Protein AF-A0A1M3BUK8-F1 (afdb_monomer_lite)

pLDDT: mean 80.02, std 14.9, range [45.84, 95.56]

Foldseek 3Di:
DQQFDPEAALVRHTDGQQFKKFFACVVPDPDDDHTAIWGWHDDPPFIFTHRPPPPVCVVPGHTDDRVRRSRIDGPDHDDDD

Secondary structure (DSSP, 8-state):
---EEEEE-TTSPEEETT-EEEE--TTT-SS----EEEEEEEETTEEEEE-TT-TT-TT-PEEP-HHHHTTEEEEE-----

Structure (mmCIF, N/CA/C/O backbone):
data_AF-A0A1M3BUK8-F1
#
_entry.id   AF-A0A1M3BUK8-F1
#
loop_
_atom_site.group_PDB
_atom_site.i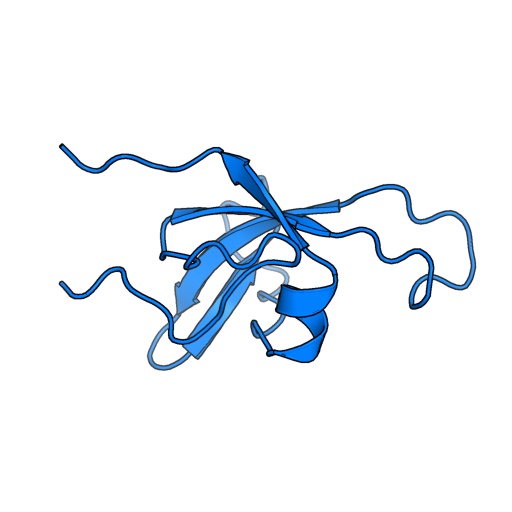d
_atom_site.type_symbol
_atom_site.label_atom_id
_atom_site.label_alt_id
_atom_site.label_comp_id
_atom_site.label_asym_id
_atom_site.label_entity_id
_atom_site.label_seq_id
_atom_site.pdbx_PDB_ins_code
_atom_site.Cartn_x
_atom_site.Cartn_y
_atom_site.Cartn_z
_atom_site.occupancy
_atom_site.B_iso_or_equiv
_atom_site.auth_seq_id
_atom_site.auth_comp_id
_atom_site.auth_asym_id
_atom_site.auth_atom_id
_atom_site.pdbx_PDB_model_num
ATOM 1 N N . MET A 1 1 ? -19.143 2.894 3.868 1.00 54.06 1 MET A N 1
ATOM 2 C CA . MET A 1 1 ? -18.045 1.99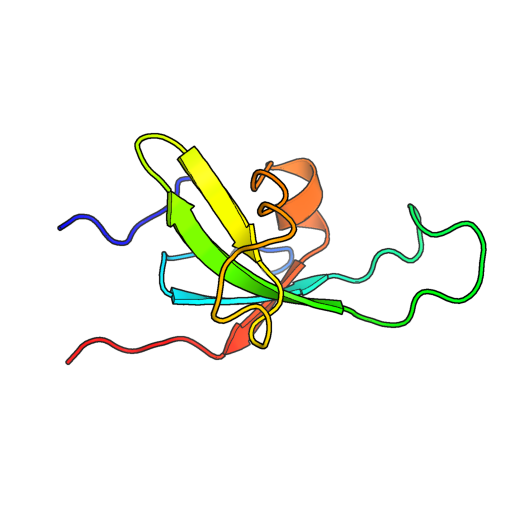5 4.298 1.00 54.06 1 MET A CA 1
ATOM 3 C C . MET A 1 1 ? -16.831 2.847 4.624 1.00 54.06 1 MET A C 1
ATOM 5 O O . MET A 1 1 ? -16.582 3.804 3.905 1.00 54.06 1 MET A O 1
ATOM 9 N N . GLN A 1 2 ? -16.114 2.557 5.711 1.00 59.47 2 GLN A N 1
ATOM 10 C CA . GLN A 1 2 ? -14.910 3.308 6.077 1.00 59.47 2 GLN A CA 1
ATOM 11 C C . GLN A 1 2 ? -13.761 2.853 5.164 1.00 59.47 2 GLN A C 1
ATOM 13 O O . GLN A 1 2 ? -13.183 1.786 5.372 1.00 59.47 2 GLN A O 1
ATOM 18 N N . ASN A 1 3 ? -13.466 3.633 4.123 1.00 79.44 3 ASN A N 1
ATOM 19 C CA . ASN A 1 3 ? -12.376 3.356 3.177 1.00 79.44 3 ASN A CA 1
ATOM 20 C C . ASN A 1 3 ? -11.011 3.796 3.730 1.00 79.44 3 ASN A C 1
ATOM 22 O O . ASN A 1 3 ? -10.036 3.877 2.993 1.00 79.44 3 ASN A O 1
ATOM 26 N N . THR A 1 4 ? -10.929 4.102 5.023 1.00 83.81 4 THR A N 1
ATOM 27 C CA . THR A 1 4 ? -9.705 4.550 5.683 1.00 83.81 4 THR A CA 1
ATOM 28 C C . THR A 1 4 ? -8.883 3.354 6.161 1.00 83.81 4 THR A C 1
ATOM 30 O O . THR A 1 4 ? -9.422 2.299 6.521 1.00 83.81 4 THR A O 1
ATOM 33 N N . THR A 1 5 ? -7.565 3.525 6.145 1.00 89.38 5 THR A N 1
ATOM 34 C CA . THR A 1 5 ? -6.620 2.665 6.867 1.00 89.38 5 THR A CA 1
ATOM 35 C C . THR A 1 5 ? -6.080 3.431 8.077 1.00 89.38 5 THR A C 1
ATOM 37 O O . THR A 1 5 ? -6.350 4.620 8.201 1.00 89.38 5 THR A O 1
ATOM 40 N N . ASP A 1 6 ? -5.297 2.794 8.944 1.00 92.50 6 ASP A N 1
ATOM 41 C CA . ASP A 1 6 ? -4.596 3.492 10.037 1.00 92.50 6 ASP A CA 1
ATOM 42 C C . ASP A 1 6 ? -3.158 3.890 9.644 1.00 92.50 6 ASP A C 1
ATOM 44 O O . ASP A 1 6 ? -2.382 4.374 10.463 1.00 92.50 6 ASP A O 1
ATOM 48 N N . PHE A 1 7 ? -2.781 3.674 8.378 1.00 94.31 7 PHE A N 1
ATOM 49 C CA . PHE A 1 7 ? -1.414 3.835 7.895 1.00 94.31 7 PHE A CA 1
ATOM 50 C C . PHE A 1 7 ? -1.210 5.146 7.138 1.00 94.31 7 PHE A C 1
ATOM 52 O O . PHE A 1 7 ? -2.075 5.603 6.389 1.00 94.31 7 PHE A O 1
ATOM 59 N N . HIS A 1 8 ? -0.009 5.697 7.277 1.00 95.56 8 HIS A N 1
ATOM 60 C CA . HIS A 1 8 ? 0.458 6.859 6.531 1.00 95.56 8 HIS A CA 1
ATOM 61 C C . HIS A 1 8 ? 1.646 6.461 5.656 1.00 95.56 8 HIS A C 1
ATOM 63 O O . HIS A 1 8 ? 2.469 5.643 6.065 1.00 95.56 8 HIS A O 1
ATOM 69 N N . ASP A 1 9 ? 1.724 7.017 4.449 1.00 94.00 9 ASP A N 1
ATOM 70 C CA . ASP A 1 9 ? 2.854 6.788 3.551 1.00 94.00 9 ASP A CA 1
ATOM 71 C C . ASP A 1 9 ? 4.122 7.523 4.029 1.00 94.00 9 ASP A C 1
ATOM 73 O O . ASP A 1 9 ? 4.109 8.282 5.002 1.00 94.00 9 ASP A O 1
ATOM 77 N N . LYS A 1 10 ? 5.240 7.348 3.315 1.00 93.19 10 LYS A N 1
ATOM 78 C CA . LYS A 1 10 ? 6.515 8.019 3.620 1.00 93.19 10 LYS A CA 1
ATOM 79 C C . LYS A 1 10 ? 6.411 9.552 3.644 1.00 93.19 10 LYS A C 1
ATOM 81 O O . LYS A 1 10 ? 7.239 10.223 4.258 1.00 93.19 10 LYS A O 1
ATOM 86 N N . SER A 1 11 ? 5.438 10.117 2.938 1.00 92.75 11 SER A N 1
ATOM 87 C CA . SER A 1 11 ? 5.169 11.553 2.878 1.00 92.75 11 SER A CA 1
ATOM 88 C C . SER A 1 11 ? 4.154 12.005 3.933 1.00 92.75 11 SER A C 1
ATOM 90 O O . SER A 1 11 ? 3.660 13.129 3.846 1.00 92.75 11 SER A O 1
ATOM 92 N N . ASN A 1 12 ? 3.864 11.158 4.927 1.00 94.12 12 ASN A N 1
ATOM 93 C CA . ASN A 1 12 ? 2.892 11.386 5.992 1.00 94.12 12 ASN A CA 1
ATOM 94 C C . ASN A 1 12 ? 1.462 11.624 5.472 1.00 94.12 12 ASN A C 1
ATOM 96 O O . ASN A 1 12 ? 0.661 12.309 6.108 1.00 94.12 12 ASN A O 1
ATOM 100 N N . LYS A 1 13 ? 1.123 11.082 4.296 1.00 93.38 13 LYS A N 1
ATOM 101 C CA . LYS A 1 13 ? -0.237 11.129 3.757 1.00 93.38 13 LYS A CA 1
ATOM 102 C C . LYS A 1 13 ? -1.001 9.890 4.199 1.00 93.38 13 LYS A C 1
ATOM 104 O O . LYS A 1 13 ? -0.522 8.772 4.037 1.00 93.38 13 LYS A O 1
ATOM 109 N N . GLN A 1 14 ? -2.214 10.096 4.707 1.00 94.31 14 GLN A N 1
ATOM 110 C CA . GLN A 1 14 ? -3.137 9.015 5.049 1.00 94.31 14 GLN A CA 1
ATOM 111 C C . GLN A 1 14 ? -3.388 8.120 3.825 1.00 94.31 14 GLN A C 1
ATOM 113 O O . GLN A 1 14 ? -3.772 8.624 2.764 1.00 94.31 14 GLN A O 1
ATOM 118 N N . ILE A 1 15 ? -3.186 6.811 3.994 1.00 93.56 15 ILE A N 1
ATOM 119 C CA . ILE A 1 15 ? -3.461 5.777 2.990 1.00 93.56 15 ILE A CA 1
ATOM 120 C C . ILE A 1 15 ? -4.921 5.330 3.119 1.00 93.56 15 ILE A C 1
ATOM 122 O O . ILE A 1 15 ? -5.413 5.100 4.232 1.00 93.56 15 ILE A O 1
ATOM 126 N N . TYR A 1 16 ? -5.598 5.162 1.985 1.00 93.19 16 TYR A N 1
ATOM 127 C CA . TYR A 1 16 ? -6.980 4.691 1.893 1.00 93.19 16 TYR A CA 1
ATOM 128 C C . TYR A 1 16 ? -7.075 3.378 1.111 1.00 93.19 16 TYR A C 1
ATOM 130 O O . TYR A 1 16 ? -6.208 3.028 0.313 1.00 93.19 16 TYR A O 1
ATOM 138 N N . ILE A 1 17 ? -8.159 2.637 1.336 1.00 91.44 17 ILE A N 1
ATOM 139 C CA . ILE A 1 17 ? -8.547 1.517 0.479 1.00 91.44 17 ILE A CA 1
ATOM 140 C C . ILE A 1 17 ? -8.823 2.061 -0.927 1.00 91.44 17 ILE A C 1
ATOM 142 O O . ILE A 1 17 ? -9.596 3.004 -1.077 1.00 91.44 17 ILE A O 1
ATOM 146 N N . GLY A 1 18 ? -8.208 1.447 -1.937 1.00 90.00 18 GLY A N 1
ATOM 147 C CA . GLY A 1 18 ? -8.253 1.883 -3.333 1.00 90.00 18 GLY A CA 1
ATOM 148 C C . GLY A 1 18 ? -7.007 2.647 -3.786 1.00 90.00 18 GLY A C 1
ATOM 149 O O . GLY A 1 18 ? -6.733 2.653 -4.983 1.00 90.00 18 GLY A O 1
ATOM 150 N N . ASP A 1 19 ? -6.217 3.221 -2.865 1.00 93.19 19 ASP A N 1
ATOM 151 C CA . ASP A 1 19 ? -4.966 3.906 -3.220 1.00 93.19 19 ASP A CA 1
ATOM 152 C C . ASP A 1 19 ? -3.981 2.925 -3.889 1.00 93.19 19 ASP A C 1
ATOM 154 O O . ASP A 1 19 ? -3.883 1.750 -3.514 1.00 93.19 19 ASP A O 1
ATOM 158 N N . THR A 1 20 ? -3.207 3.427 -4.852 1.00 92.31 20 THR A N 1
ATOM 159 C CA . THR A 1 20 ? -2.055 2.713 -5.413 1.00 92.31 20 THR A CA 1
ATOM 160 C C . THR A 1 20 ? -0.778 3.263 -4.798 1.00 92.31 20 THR A C 1
ATOM 162 O O . THR A 1 20 ? -0.493 4.463 -4.852 1.00 92.31 20 THR A O 1
ATOM 165 N N . LEU A 1 21 ? 0.011 2.365 -4.218 1.00 91.94 21 LEU A N 1
ATOM 166 C CA . LEU A 1 21 ? 1.275 2.667 -3.570 1.00 91.94 21 LEU A CA 1
ATOM 167 C C . LEU A 1 21 ? 2.438 2.243 -4.457 1.00 91.94 21 LEU A C 1
ATOM 169 O O . LEU A 1 21 ? 2.493 1.104 -4.915 1.00 91.94 21 LEU A O 1
ATOM 173 N N . GLN A 1 22 ? 3.424 3.118 -4.617 1.00 91.31 22 GLN A N 1
ATOM 174 C CA . GLN A 1 22 ? 4.740 2.739 -5.106 1.00 91.31 22 GLN A CA 1
ATOM 175 C C . GLN A 1 22 ? 5.643 2.406 -3.918 1.00 91.31 22 GLN A C 1
ATOM 177 O O . GLN A 1 22 ? 5.970 3.279 -3.114 1.00 91.31 22 GLN A O 1
ATOM 182 N N . ILE A 1 23 ? 6.095 1.159 -3.828 1.00 87.25 23 ILE A N 1
ATOM 183 C CA . ILE A 1 23 ? 7.005 0.693 -2.781 1.00 87.25 23 ILE A CA 1
ATOM 184 C C . ILE A 1 23 ? 8.395 0.509 -3.374 1.00 87.25 23 ILE A C 1
ATOM 186 O O . ILE A 1 23 ? 8.599 -0.216 -4.351 1.00 87.25 23 ILE A O 1
ATOM 190 N N . ARG A 1 24 ? 9.391 1.156 -2.764 1.00 76.75 24 ARG A N 1
ATOM 191 C CA . ARG A 1 24 ? 10.799 0.932 -3.109 1.00 76.75 24 ARG A CA 1
ATOM 192 C C . ARG A 1 24 ? 11.361 -0.156 -2.204 1.00 76.75 24 ARG A C 1
ATOM 194 O O . ARG A 1 24 ? 11.882 0.126 -1.128 1.00 76.75 24 ARG A O 1
ATOM 201 N N . LEU A 1 25 ? 11.314 -1.402 -2.668 1.00 68.69 25 LEU A N 1
ATOM 202 C CA . LEU A 1 25 ? 11.845 -2.567 -1.949 1.00 68.69 25 LEU A CA 1
ATOM 203 C C . LEU A 1 25 ? 13.381 -2.637 -1.917 1.00 68.69 25 LEU A C 1
ATOM 205 O O . LEU A 1 25 ? 13.925 -3.685 -1.587 1.00 68.69 25 LEU A O 1
ATOM 209 N N . GLY A 1 26 ? 14.104 -1.551 -2.205 1.00 57.16 26 GLY A N 1
ATOM 210 C CA . GLY A 1 26 ? 15.570 -1.538 -2.310 1.00 57.16 26 GLY A CA 1
ATOM 211 C C . GLY A 1 26 ? 16.328 -2.034 -1.065 1.00 57.16 26 GLY A C 1
ATOM 212 O O . GLY A 1 26 ? 17.518 -2.304 -1.158 1.00 57.16 26 GLY A O 1
ATOM 213 N N . LYS A 1 27 ? 15.656 -2.194 0.087 1.00 52.41 27 LYS A N 1
ATOM 214 C CA . LYS A 1 27 ? 16.203 -2.841 1.297 1.00 52.41 27 LYS A CA 1
ATOM 215 C C . LYS A 1 27 ? 15.724 -4.284 1.546 1.00 52.41 27 LYS A C 1
ATOM 217 O O . LYS A 1 27 ? 16.281 -4.948 2.412 1.00 52.41 27 LYS A O 1
ATOM 222 N N . PHE A 1 28 ? 14.724 -4.774 0.813 1.00 54.25 28 PHE A N 1
ATOM 223 C CA . PHE A 1 28 ? 14.143 -6.120 0.952 1.00 54.25 28 PHE A CA 1
ATOM 224 C C . PHE A 1 28 ? 14.421 -7.036 -0.250 1.00 54.25 28 PHE A C 1
ATOM 226 O O . PHE A 1 28 ? 14.467 -8.252 -0.091 1.00 54.25 28 PHE A O 1
ATOM 233 N N . ALA A 1 29 ? 14.653 -6.481 -1.442 1.00 50.50 29 ALA A N 1
ATOM 234 C CA . ALA A 1 29 ? 14.984 -7.246 -2.637 1.00 50.50 29 ALA A CA 1
ATOM 235 C C . ALA A 1 29 ? 16.510 -7.342 -2.795 1.00 50.50 29 ALA A C 1
ATOM 237 O O . ALA A 1 29 ? 17.159 -6.407 -3.257 1.00 50.50 29 ALA A O 1
ATOM 238 N N . LYS A 1 30 ? 17.104 -8.485 -2.423 1.00 49.75 30 LYS A N 1
ATOM 239 C CA . LYS A 1 30 ? 18.558 -8.726 -2.543 1.00 49.75 30 LYS A CA 1
ATOM 240 C C . LYS A 1 30 ? 19.092 -8.721 -3.984 1.00 49.75 30 LYS A C 1
ATOM 242 O O . LYS A 1 30 ? 20.306 -8.726 -4.155 1.00 49.75 30 LYS A O 1
ATOM 247 N N . LYS A 1 31 ? 18.244 -8.700 -5.016 1.00 47.41 31 LYS A N 1
ATOM 248 C CA . LYS A 1 31 ? 18.647 -8.557 -6.424 1.00 47.41 31 LYS A CA 1
ATOM 249 C C . LYS A 1 31 ? 17.531 -7.864 -7.215 1.00 47.41 31 LYS A C 1
ATOM 251 O O . LYS A 1 31 ? 16.420 -8.371 -7.253 1.00 47.41 31 LYS A O 1
ATOM 256 N N . GLY A 1 32 ? 17.822 -6.718 -7.833 1.00 45.84 32 GLY A N 1
ATOM 257 C CA . GLY A 1 32 ? 17.107 -6.225 -9.024 1.00 45.84 32 GLY A CA 1
ATOM 258 C C . GLY A 1 32 ? 15.630 -5.815 -8.914 1.00 45.84 32 GLY A C 1
ATOM 259 O O . GLY A 1 32 ? 15.014 -5.583 -9.948 1.00 45.84 32 GLY A O 1
ATOM 260 N N . GLY A 1 33 ? 15.040 -5.702 -7.722 1.00 52.50 33 GLY A N 1
ATOM 261 C CA . GLY A 1 33 ? 13.645 -5.274 -7.581 1.00 52.50 33 GLY A CA 1
ATOM 262 C C . GLY A 1 33 ? 13.496 -3.765 -7.763 1.00 52.50 33 GLY A C 1
ATOM 263 O O . GLY A 1 33 ? 13.775 -3.003 -6.835 1.00 52.50 33 GLY A O 1
ATOM 264 N N . GLY A 1 34 ? 13.067 -3.334 -8.950 1.00 64.75 34 GLY A N 1
ATOM 265 C CA . GLY A 1 34 ? 12.634 -1.960 -9.201 1.00 64.75 34 GLY A CA 1
ATOM 266 C C . GLY A 1 34 ? 11.454 -1.545 -8.307 1.00 64.75 34 GLY A C 1
ATOM 267 O O . GLY A 1 34 ? 10.949 -2.341 -7.511 1.00 64.75 34 GLY A O 1
ATOM 268 N N . PRO A 1 35 ? 11.005 -0.285 -8.391 1.00 77.19 35 PRO A N 1
ATOM 269 C CA . PRO A 1 35 ? 9.807 0.134 -7.676 1.0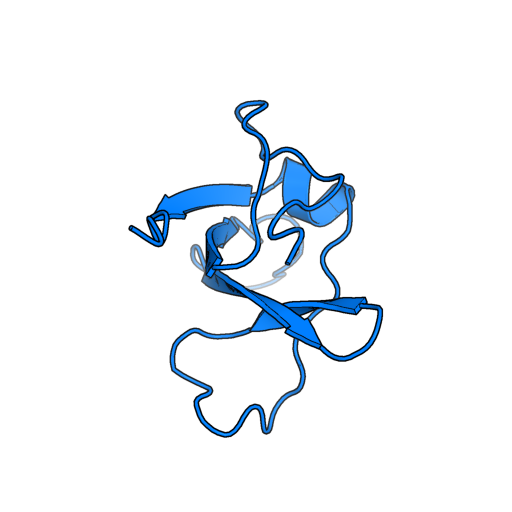0 77.19 35 PRO A CA 1
ATOM 270 C C . PRO A 1 35 ? 8.609 -0.744 -8.061 1.00 77.19 35 PRO A C 1
ATOM 272 O O . PRO A 1 35 ? 8.334 -0.922 -9.244 1.00 77.19 35 PRO A O 1
ATOM 275 N N . MET A 1 36 ? 7.897 -1.263 -7.062 1.00 83.69 36 MET A N 1
ATOM 276 C CA . MET A 1 36 ? 6.666 -2.029 -7.261 1.00 83.69 36 MET A CA 1
ATOM 277 C C . MET A 1 36 ? 5.458 -1.133 -7.039 1.00 83.69 36 MET A C 1
ATOM 279 O O . MET A 1 36 ? 5.469 -0.321 -6.116 1.00 83.69 36 MET A O 1
ATOM 283 N N . GLN A 1 37 ? 4.425 -1.296 -7.860 1.00 88.88 37 GLN A N 1
ATOM 284 C CA . GLN A 1 37 ? 3.142 -0.623 -7.685 1.00 88.88 37 GLN A CA 1
ATOM 285 C C . GLN A 1 37 ? 2.130 -1.635 -7.165 1.00 88.88 37 GLN A C 1
ATOM 287 O O . GLN A 1 37 ? 1.986 -2.705 -7.746 1.00 88.88 37 GLN A O 1
ATOM 292 N N . LEU A 1 38 ? 1.472 -1.317 -6.055 1.00 90.00 38 LEU A N 1
ATOM 293 C CA . LEU A 1 38 ? 0.533 -2.211 -5.389 1.00 90.00 38 LEU A CA 1
ATOM 294 C C . LEU A 1 38 ? -0.737 -1.455 -5.018 1.00 90.00 38 LEU A C 1
ATOM 296 O O . LEU A 1 38 ? -0.666 -0.338 -4.506 1.00 90.00 38 LEU A O 1
ATOM 300 N N . LYS A 1 39 ? -1.893 -2.078 -5.234 1.00 91.44 39 LYS A N 1
ATOM 301 C CA 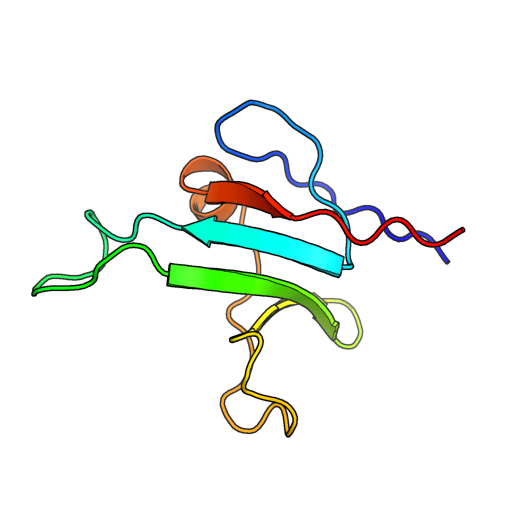. LYS A 1 39 ? -3.196 -1.526 -4.869 1.00 91.44 39 LYS A CA 1
ATOM 302 C C . LYS A 1 39 ? -3.568 -1.932 -3.447 1.00 91.44 39 LYS A C 1
ATOM 304 O O . LYS A 1 39 ? -3.444 -3.100 -3.073 1.00 91.44 39 LYS A O 1
ATOM 309 N N . VAL A 1 40 ? -4.050 -0.974 -2.659 1.00 91.50 40 VAL A N 1
ATOM 310 C CA . VAL A 1 40 ? -4.552 -1.211 -1.304 1.00 91.50 40 VAL A CA 1
ATOM 311 C C . VAL A 1 40 ? -5.977 -1.741 -1.386 1.00 91.50 40 VAL A C 1
ATOM 313 O O . VAL A 1 40 ? -6.880 -1.065 -1.877 1.00 91.50 40 VAL A O 1
ATOM 316 N N . ILE A 1 41 ? -6.207 -2.935 -0.854 1.00 89.38 41 ILE A N 1
ATOM 317 C CA . ILE A 1 41 ? -7.532 -3.552 -0.791 1.00 89.38 41 ILE A CA 1
ATOM 318 C C . ILE A 1 41 ? -7.877 -3.960 0.640 1.00 89.38 41 ILE A C 1
ATOM 320 O O . ILE A 1 41 ? -7.003 -4.238 1.464 1.00 89.38 41 ILE A O 1
ATOM 324 N N . ARG A 1 42 ? -9.177 -4.046 0.934 1.00 87.31 42 ARG A N 1
ATOM 325 C CA . ARG A 1 42 ? -9.674 -4.724 2.135 1.00 87.31 42 ARG A CA 1
ATOM 326 C C . ARG A 1 42 ? -10.067 -6.152 1.768 1.00 87.31 42 ARG A C 1
ATOM 328 O O . ARG A 1 42 ? -10.927 -6.354 0.914 1.00 87.31 42 ARG A O 1
ATOM 335 N N . TYR A 1 43 ? -9.445 -7.130 2.421 1.00 82.88 43 TYR A N 1
ATOM 336 C CA . TYR A 1 43 ? -9.766 -8.548 2.274 1.00 82.88 43 TYR A CA 1
ATOM 337 C C . TYR A 1 43 ? -10.203 -9.115 3.626 1.00 82.88 43 TYR A C 1
ATOM 339 O O . TYR A 1 43 ? -9.401 -9.288 4.548 1.00 82.88 43 TYR A O 1
ATOM 347 N N . GLY A 1 44 ? -11.510 -9.341 3.776 1.00 82.81 44 GLY A N 1
ATOM 348 C CA . GLY A 1 44 ? -12.107 -9.646 5.075 1.00 82.81 44 GLY A CA 1
ATOM 349 C C . GLY A 1 44 ? -11.825 -8.532 6.090 1.00 82.81 44 GLY A C 1
ATOM 350 O O . GLY A 1 44 ? -12.171 -7.373 5.861 1.00 82.81 44 GLY A O 1
ATOM 351 N N . LYS A 1 45 ? -11.177 -8.884 7.208 1.00 83.06 45 LYS A N 1
ATOM 352 C CA . LYS A 1 45 ? -10.784 -7.943 8.276 1.00 83.06 45 LYS A CA 1
ATOM 353 C C . LYS A 1 45 ? -9.398 -7.316 8.071 1.00 83.06 45 LYS A C 1
ATOM 355 O O . LYS A 1 45 ? -9.001 -6.470 8.864 1.00 83.06 45 LYS A O 1
ATOM 360 N N . HIS A 1 46 ? -8.661 -7.722 7.039 1.00 84.38 46 HIS A N 1
ATOM 361 C CA . HIS A 1 46 ? -7.279 -7.301 6.820 1.00 84.38 46 HIS A CA 1
ATOM 362 C C . HIS A 1 46 ? -7.164 -6.279 5.691 1.00 84.38 46 HIS A C 1
ATOM 364 O O . HIS A 1 46 ? -7.983 -6.236 4.770 1.00 84.38 46 HIS A O 1
ATOM 370 N N . ILE A 1 47 ? -6.111 -5.468 5.766 1.00 89.50 47 ILE A N 1
ATOM 371 C CA . ILE A 1 47 ? -5.711 -4.539 4.711 1.00 89.50 47 ILE A CA 1
ATOM 372 C C . ILE A 1 47 ? -4.502 -5.149 4.013 1.00 89.50 47 ILE A C 1
ATOM 374 O O . ILE A 1 47 ? -3.514 -5.494 4.662 1.00 89.50 47 ILE A O 1
ATOM 378 N N . GLN A 1 48 ? -4.604 -5.319 2.702 1.00 89.88 48 GLN A N 1
ATOM 379 C CA . GLN A 1 48 ? -3.605 -5.999 1.891 1.00 89.88 48 GLN A CA 1
ATOM 380 C C . GLN A 1 48 ? -3.191 -5.147 0.696 1.00 89.88 48 GLN A C 1
ATOM 382 O O . GLN A 1 48 ? -3.926 -4.275 0.238 1.00 89.88 48 GLN A O 1
ATOM 387 N N . LEU A 1 49 ? -1.997 -5.437 0.203 1.00 89.25 49 LEU A N 1
ATOM 388 C CA . LEU A 1 49 ? -1.385 -4.889 -0.988 1.00 89.25 49 LEU A CA 1
ATOM 389 C C . LEU A 1 49 ? -1.347 -5.982 -2.043 1.00 89.25 49 LEU A C 1
ATOM 391 O O . LEU A 1 49 ? -0.741 -7.032 -1.824 1.00 89.25 49 LEU A O 1
ATOM 395 N N . VAL A 1 50 ? -1.989 -5.732 -3.173 1.00 88.12 50 VAL A N 1
ATOM 396 C CA . VAL A 1 50 ? -2.044 -6.667 -4.300 1.00 88.12 50 VAL A CA 1
ATOM 397 C C . VAL A 1 50 ? -1.431 -6.038 -5.538 1.00 88.12 50 VAL A C 1
ATOM 399 O O . VAL A 1 50 ? -1.450 -4.815 -5.685 1.00 88.12 50 VAL A O 1
ATOM 402 N N . ASP A 1 51 ? -0.895 -6.868 -6.431 1.00 84.25 51 ASP A N 1
ATOM 403 C CA . ASP A 1 51 ? -0.559 -6.403 -7.774 1.00 84.25 51 ASP A CA 1
ATOM 404 C C . ASP A 1 51 ? -1.850 -5.896 -8.446 1.00 84.25 51 ASP A C 1
ATOM 406 O O . ASP A 1 51 ? -2.854 -6.615 -8.429 1.00 84.25 51 ASP A O 1
ATOM 410 N N . PRO A 1 52 ? -1.872 -4.678 -9.017 1.00 79.69 52 PRO A N 1
ATOM 411 C CA . PRO A 1 52 ? -3.047 -4.154 -9.709 1.00 79.69 52 PRO A CA 1
ATOM 412 C C . PRO A 1 52 ? -3.554 -5.066 -10.837 1.00 79.69 52 PRO A C 1
ATOM 414 O O . PRO A 1 52 ? -4.738 -5.019 -11.163 1.00 79.69 52 PRO A O 1
ATOM 417 N N . ASN A 1 53 ? -2.679 -5.899 -11.413 1.00 77.19 53 ASN A N 1
ATOM 418 C CA . ASN A 1 53 ? -2.999 -6.833 -12.490 1.00 77.19 53 ASN A CA 1
ATOM 419 C C . ASN A 1 53 ? -3.419 -8.226 -11.990 1.00 77.19 53 ASN A C 1
ATOM 421 O O . ASN A 1 53 ? -3.926 -9.018 -12.787 1.00 77.19 53 ASN A O 1
ATOM 425 N N . ASP A 1 54 ? -3.257 -8.542 -10.696 1.00 71.81 54 ASP A N 1
ATOM 426 C CA . ASP A 1 54 ? -3.758 -9.792 -10.100 1.00 71.81 54 ASP A CA 1
ATOM 427 C C . ASP A 1 54 ? -5.273 -9.688 -9.853 1.00 71.81 54 ASP A C 1
ATOM 429 O O . ASP A 1 54 ? -5.772 -9.604 -8.727 1.00 71.81 54 ASP A O 1
ATOM 433 N N . THR A 1 55 ? -6.014 -9.654 -10.961 1.00 61.47 55 THR A N 1
ATOM 434 C CA . THR A 1 55 ? -7.479 -9.529 -11.004 1.00 61.47 55 THR A CA 1
ATOM 435 C C . THR A 1 55 ? -8.188 -10.715 -10.355 1.00 61.47 55 THR A C 1
ATOM 437 O O . THR A 1 55 ? -9.266 -10.556 -9.783 1.00 61.47 55 THR A O 1
ATOM 440 N N . GLU A 1 56 ? -7.560 -11.890 -10.384 1.00 64.12 56 GLU A N 1
ATOM 441 C CA . GLU A 1 56 ? -8.074 -13.120 -9.784 1.00 64.12 56 GLU A CA 1
ATOM 442 C C . GLU A 1 56 ? -7.627 -13.298 -8.322 1.00 64.12 56 GLU A C 1
ATOM 444 O O . GLU A 1 56 ? -8.054 -14.249 -7.665 1.00 64.12 56 GLU A O 1
ATOM 449 N N . ARG A 1 57 ? -6.794 -12.381 -7.797 1.00 64.50 57 ARG A N 1
ATOM 450 C CA . ARG A 1 57 ? -6.221 -12.396 -6.436 1.00 64.50 57 ARG A CA 1
ATOM 451 C C . ARG A 1 57 ? -5.540 -13.725 -6.093 1.00 64.50 57 ARG A C 1
ATOM 453 O O . ARG A 1 57 ? -5.528 -14.139 -4.929 1.00 64.50 57 ARG A O 1
ATOM 460 N N . LYS A 1 58 ? -5.004 -14.413 -7.105 1.00 53.66 58 LYS A N 1
ATOM 461 C CA . LYS A 1 58 ? -4.521 -15.798 -7.005 1.00 53.66 58 LYS A CA 1
ATOM 462 C C . LYS A 1 58 ? -3.274 -15.921 -6.141 1.00 53.66 58 LYS A C 1
ATOM 464 O O . LYS A 1 58 ? -3.044 -16.988 -5.575 1.00 53.66 58 LYS A O 1
ATOM 469 N N . TYR A 1 59 ? -2.491 -14.853 -6.009 1.00 56.38 59 TYR A N 1
ATOM 470 C CA . TYR A 1 59 ? -1.205 -14.901 -5.312 1.00 56.38 59 TYR A CA 1
ATOM 471 C C . TYR A 1 59 ? -1.254 -14.401 -3.866 1.00 56.38 59 TYR A C 1
ATOM 473 O O . TYR A 1 59 ? -0.253 -14.496 -3.158 1.00 56.38 59 TYR A O 1
ATOM 481 N N . GLY A 1 60 ? -2.424 -13.956 -3.394 1.00 59.06 60 GLY A N 1
ATOM 482 C CA . GLY A 1 60 ? -2.585 -13.381 -2.062 1.00 59.06 60 GLY A CA 1
ATOM 483 C C . GLY A 1 60 ? -1.887 -12.022 -1.936 1.00 59.06 60 GLY A C 1
ATOM 484 O O . GLY A 1 60 ? -0.779 -11.803 -2.418 1.00 59.06 60 GLY A O 1
ATOM 485 N N . GLY A 1 61 ? -2.547 -11.066 -1.286 1.00 73.94 61 GLY A N 1
ATOM 486 C CA . GLY A 1 61 ? -1.937 -9.764 -1.037 1.00 73.94 61 GLY A CA 1
ATOM 487 C C . GLY A 1 61 ? -0.991 -9.795 0.160 1.00 73.94 61 GLY A C 1
ATOM 488 O O . GLY A 1 61 ? -1.271 -10.445 1.170 1.00 73.94 61 GLY A O 1
ATOM 489 N N . ALA A 1 62 ? 0.107 -9.042 0.092 1.00 83.19 62 ALA A N 1
ATOM 490 C CA . ALA A 1 62 ? 0.941 -8.794 1.262 1.00 83.19 62 ALA A CA 1
ATOM 491 C C . ALA A 1 62 ? 0.175 -7.899 2.244 1.00 83.19 62 ALA A C 1
ATOM 493 O O . ALA A 1 62 ? -0.350 -6.860 1.853 1.00 83.19 62 ALA A O 1
ATOM 494 N N . THR A 1 63 ? 0.102 -8.261 3.523 1.00 89.38 63 THR A N 1
ATOM 495 C CA . THR A 1 63 ? -0.545 -7.404 4.528 1.00 89.38 63 THR A CA 1
ATOM 496 C C . THR A 1 63 ? 0.143 -6.041 4.587 1.00 89.38 63 THR A C 1
ATOM 498 O O . THR A 1 63 ? 1.368 -5.966 4.715 1.00 89.38 63 THR A O 1
ATOM 501 N N . LEU A 1 64 ? -0.637 -4.958 4.527 1.00 89.81 64 LEU A N 1
ATOM 502 C CA . LEU A 1 64 ? -0.111 -3.616 4.749 1.00 89.81 64 LEU A CA 1
ATOM 503 C C . LEU A 1 64 ? 0.300 -3.491 6.221 1.00 89.81 64 LEU A C 1
ATOM 505 O O . LEU A 1 64 ? -0.499 -3.717 7.128 1.00 89.81 64 LEU A O 1
ATOM 509 N N . THR A 1 65 ? 1.563 -3.151 6.450 1.00 91.12 65 THR A N 1
ATOM 510 C CA . THR A 1 65 ? 2.142 -2.923 7.781 1.00 91.12 65 THR A CA 1
ATOM 511 C C . THR A 1 65 ? 2.747 -1.526 7.835 1.00 91.12 65 THR A C 1
ATOM 513 O O . THR A 1 65 ? 3.092 -0.977 6.788 1.00 91.12 65 THR A O 1
ATOM 516 N N . GLN A 1 66 ? 2.962 -0.981 9.039 1.00 89.81 66 GLN A N 1
ATOM 517 C CA . GLN A 1 66 ? 3.590 0.339 9.199 1.00 89.81 66 GLN A CA 1
ATOM 518 C C . GLN A 1 66 ? 4.945 0.404 8.486 1.00 89.81 66 GLN A C 1
ATOM 520 O O . GLN A 1 66 ? 5.201 1.323 7.721 1.00 89.81 66 GLN A O 1
ATOM 525 N N . LYS A 1 67 ? 5.761 -0.650 8.619 1.00 88.88 67 LYS A N 1
ATOM 526 C CA . LYS A 1 67 ? 7.066 -0.738 7.955 1.00 88.88 67 LYS A CA 1
ATOM 527 C C . LYS A 1 67 ? 6.956 -0.626 6.432 1.00 88.88 67 LYS A C 1
ATOM 529 O O . LYS A 1 67 ? 7.812 -0.008 5.816 1.00 88.88 67 LYS A O 1
ATOM 534 N N . LEU A 1 68 ? 5.946 -1.240 5.810 1.00 88.38 68 LEU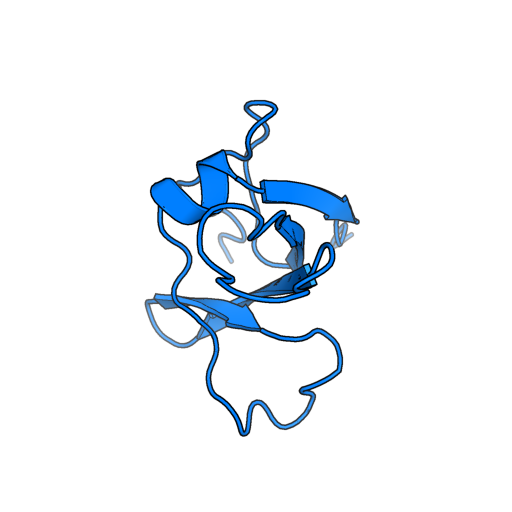 A N 1
ATOM 535 C CA . LEU A 1 68 ? 5.726 -1.113 4.363 1.00 88.38 68 LEU A CA 1
ATOM 536 C C . LEU A 1 68 ? 5.220 0.283 3.993 1.00 88.38 68 LEU A C 1
ATOM 538 O O . LEU A 1 68 ? 5.668 0.834 2.988 1.00 88.38 68 LEU A O 1
ATOM 542 N N . ALA A 1 69 ? 4.343 0.855 4.818 1.00 91.19 69 ALA A N 1
ATOM 543 C CA . ALA A 1 69 ? 3.812 2.198 4.632 1.00 91.19 69 ALA A CA 1
ATOM 544 C C . ALA A 1 69 ? 4.936 3.257 4.647 1.00 91.19 69 ALA A C 1
ATOM 546 O O . ALA A 1 69 ? 5.019 4.068 3.723 1.00 91.19 69 ALA A O 1
ATOM 547 N N . ASP A 1 70 ? 5.897 3.137 5.571 1.00 90.06 70 ASP A N 1
ATOM 548 C CA . ASP A 1 70 ? 7.080 4.010 5.687 1.00 90.06 70 ASP A CA 1
ATOM 549 C C . ASP A 1 70 ? 7.996 3.985 4.442 1.00 90.06 70 ASP A C 1
ATOM 551 O O . ASP A 1 70 ? 8.782 4.908 4.206 1.00 90.06 70 ASP A O 1
ATOM 555 N N . TYR A 1 71 ? 7.922 2.922 3.630 1.00 88.88 71 TYR A N 1
ATOM 556 C CA . TYR A 1 71 ? 8.668 2.776 2.371 1.00 88.88 71 TYR A CA 1
ATOM 557 C C . TYR A 1 71 ? 7.817 3.000 1.117 1.00 88.88 71 TYR A C 1
ATOM 559 O O . TYR A 1 71 ? 8.310 2.811 -0.003 1.00 88.88 71 TYR A O 1
ATOM 567 N N . SER A 1 72 ? 6.562 3.397 1.296 1.00 90.56 72 SER A N 1
ATOM 568 C CA . SER A 1 72 ? 5.606 3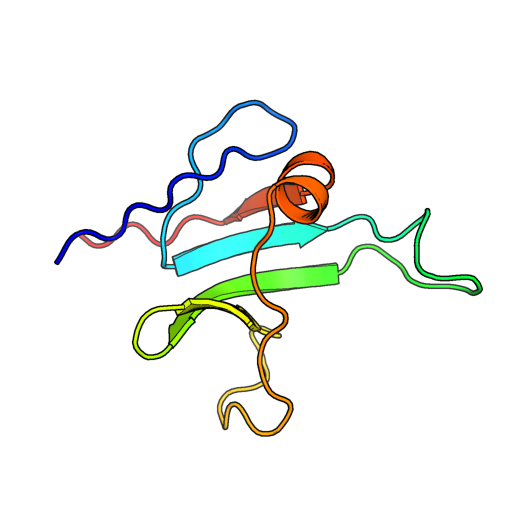.609 0.220 1.00 90.56 72 SER A CA 1
ATOM 569 C C . SER A 1 72 ? 5.389 5.092 -0.067 1.00 90.56 72 SER A C 1
ATOM 571 O O . SER A 1 72 ? 5.584 5.942 0.800 1.00 90.56 72 SER A O 1
ATOM 573 N N . VAL A 1 73 ? 4.983 5.401 -1.293 1.00 93.25 73 VAL A N 1
ATOM 574 C CA . VAL A 1 73 ? 4.436 6.707 -1.671 1.00 93.25 73 VAL A CA 1
ATOM 575 C C . VAL A 1 73 ? 3.142 6.456 -2.425 1.00 93.25 73 VAL A C 1
ATOM 577 O O . VAL A 1 73 ? 3.108 5.590 -3.300 1.00 93.25 73 VAL A O 1
ATOM 580 N N . ILE A 1 74 ? 2.089 7.199 -2.102 1.00 92.81 74 ILE A N 1
ATOM 581 C CA . ILE A 1 74 ? 0.829 7.143 -2.851 1.00 92.81 74 ILE A CA 1
ATOM 582 C C . ILE A 1 74 ? 1.056 7.782 -4.226 1.00 92.81 74 ILE A C 1
ATOM 584 O O . ILE A 1 74 ? 1.457 8.945 -4.308 1.00 92.81 74 ILE A O 1
ATOM 588 N N . ILE A 1 75 ? 0.814 7.023 -5.296 1.00 92.31 75 ILE A N 1
ATOM 589 C CA . ILE A 1 75 ? 1.006 7.476 -6.686 1.00 92.31 75 ILE A CA 1
ATOM 590 C C . ILE A 1 75 ? -0.301 7.666 -7.447 1.00 92.31 75 ILE A C 1
ATOM 592 O O . ILE A 1 75 ? -0.333 8.430 -8.406 1.00 92.31 75 ILE A O 1
ATOM 596 N N . ASP A 1 76 ? -1.367 7.009 -7.003 1.00 91.00 76 ASP A N 1
ATOM 597 C CA . ASP A 1 76 ? -2.711 7.192 -7.533 1.00 91.00 76 ASP A CA 1
ATOM 598 C C . ASP A 1 76 ? -3.733 7.007 -6.409 1.00 91.00 76 ASP A C 1
ATOM 600 O O . ASP A 1 76 ? -3.519 6.208 -5.490 1.00 91.00 76 ASP A O 1
ATOM 604 N N . ARG A 1 77 ? -4.824 7.771 -6.474 1.00 86.12 77 ARG A N 1
ATOM 605 C CA . ARG A 1 77 ? -5.910 7.743 -5.494 1.00 86.12 77 ARG A CA 1
ATOM 606 C C . ARG A 1 77 ? -7.231 7.555 -6.212 1.00 86.12 77 ARG A C 1
ATOM 608 O O . ARG A 1 77 ? -7.685 8.442 -6.931 1.00 86.12 77 ARG A O 1
ATOM 615 N N . GLU A 1 78 ? -7.888 6.440 -5.922 1.00 76.81 78 GLU A N 1
ATOM 616 C CA . GLU A 1 78 ? -9.247 6.195 -6.383 1.00 76.81 78 GLU A CA 1
ATOM 617 C C . GLU A 1 78 ? -10.210 7.108 -5.607 1.00 76.81 78 GLU A C 1
ATOM 619 O O . GLU A 1 78 ? -10.516 6.895 -4.432 1.00 76.81 78 GLU A O 1
ATOM 624 N N . ILE A 1 79 ? -10.647 8.191 -6.253 1.00 69.12 79 ILE A N 1
ATOM 625 C CA . ILE A 1 79 ? -11.649 9.103 -5.701 1.00 69.12 79 ILE A CA 1
ATOM 626 C C . ILE A 1 79 ? -13.020 8.493 -5.993 1.00 69.12 79 ILE A C 1
ATOM 628 O O . ILE A 1 79 ? -13.563 8.661 -7.085 1.00 69.12 79 ILE A O 1
ATOM 632 N N . PHE A 1 80 ? -13.583 7.786 -5.016 1.00 58.34 80 PHE A N 1
ATOM 633 C CA . PHE A 1 80 ? -14.989 7.389 -5.057 1.00 58.34 80 PHE A CA 1
ATOM 634 C C . PHE A 1 80 ? -15.844 8.661 -4.935 1.00 58.34 80 PHE A C 1
ATOM 636 O O . PHE A 1 80 ? -15.908 9.257 -3.859 1.00 58.34 80 PHE A O 1
ATOM 643 N N . ARG A 1 81 ? -16.404 9.120 -6.060 1.00 50.62 81 ARG A N 1
ATOM 644 C CA . ARG A 1 81 ? -17.429 10.173 -6.101 1.00 50.62 81 ARG A CA 1
ATOM 645 C C . ARG A 1 81 ? -18.780 9.635 -5.651 1.00 50.62 81 ARG A C 1
ATOM 647 O O . ARG A 1 81 ? -19.064 8.457 -5.957 1.00 50.62 81 ARG A O 1
#

Sequence (81 aa):
MQNTTDFHDKSNKQIYIGDTLQIRLGKFAKKGGGPMQLKVIRYGKHIQLVDPNDTERKYGGATLTQKLADYSVIIDREIFR

Radius of gyration: 12.23 Å; chains: 1; bounding box: 37×27×22 Å